Protein AF-A0A8C4WG49-F1 (afdb_monomer_lite)

InterPro domains:
  IPR002119 Histone H2A [PR00620] (7-22)
  IPR002119 Histone H2A [PR00620] (22-35)
  IPR002119 Histone H2A [PR00620] (36-50)
  IPR002119 Histone H2A [PTHR23430] (9-76)
  IPR002119 Histone H2A [SM00414] (2-83)
  IPR007125 Core Histone H2A/H2B/H3 domain [PF00125] (9-53)
  IPR009072 Histone-fold [G3DSA:1.10.20.10] (6-87)
  IPR009072 Histone-fold [SSF47113] (9-76)
  IPR032454 Histone H2A, C-terminal domain [PF16211] (58-76)
  IPR061508 Histone H2A, histone fold [cd00074] (9-64)

Organism: NCBI:txid1825980

Radius of gyration: 21.85 Å; chains: 1; bounding box: 53×25×68 Å

Secondary structure (DSSP, 8-state):
---S-PPPPTTHHHHHHHHHHHHHHHHHHHHHHHHHHTT-SS--HHHHHHHHTT-SSS-----T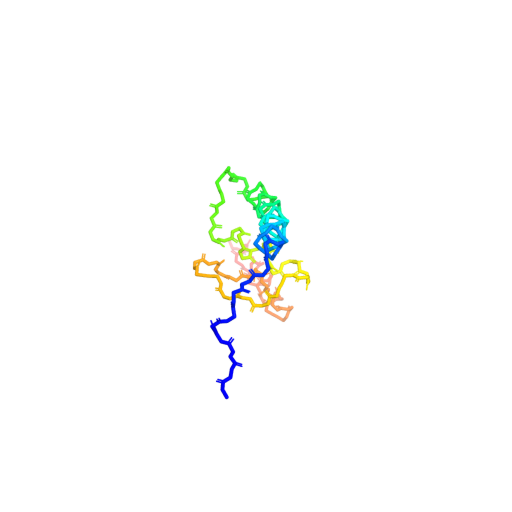T--------HHHHHHHHHHHHHTT--

Foldseek 3Di:
DPDDPDDDDPCVVVVVVVVVVVVVVVLCVQLCVLCVVVVHNDRDLLSSLVSQVVDPVRDDDDGVVNDDDDDDDPVVVVVVVVVVVVVPPD

pLDDT: mean 86.36, std 13.49, range [45.75, 97.94]

Sequence (90 aa):
LAGWTAVPSAGAPVYMAAVLEYLTAEILELTGNAARDNKKSRIIPRHLQLAIHKDEELGKVTIAQGGVLPNIQAVLRLYMKNSQKTGLSL

Structure (mmCIF, N/CA/C/O backbone):
data_AF-A0A8C4WG49-F1
#
_entry.id   AF-A0A8C4WG49-F1
#
loop_
_atom_site.group_PDB
_atom_site.id
_atom_site.type_symbol
_atom_site.label_atom_id
_atom_site.label_alt_id
_atom_site.label_comp_id
_atom_site.label_asym_id
_atom_site.label_entity_id
_atom_site.label_seq_id
_atom_site.pdbx_PDB_ins_code
_atom_site.Cartn_x
_atom_site.Cartn_y
_atom_site.Cartn_z
_atom_site.occupancy
_atom_site.B_iso_or_equiv
_atom_site.auth_seq_id
_atom_site.auth_comp_id
_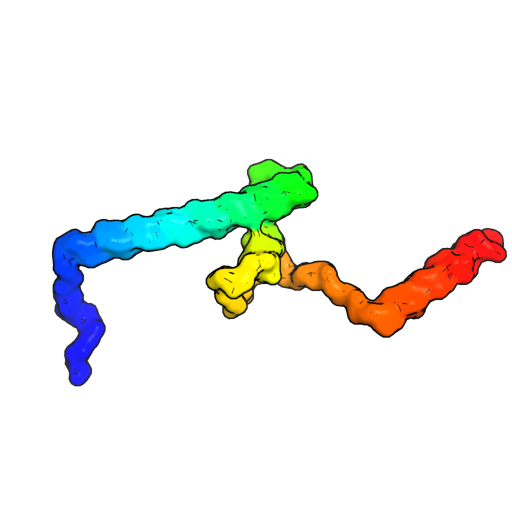atom_site.auth_asym_id
_atom_site.auth_atom_id
_atom_site.pdbx_PDB_model_num
ATOM 1 N N . LEU A 1 1 ? 0.161 -7.589 -36.843 1.00 45.75 1 LEU A N 1
ATOM 2 C CA . LEU A 1 1 ? 0.348 -8.160 -35.490 1.00 45.75 1 LEU A CA 1
ATOM 3 C C . LEU A 1 1 ? 1.844 -8.291 -35.223 1.00 45.75 1 LEU A C 1
ATOM 5 O O . LEU A 1 1 ? 2.421 -9.340 -35.459 1.00 45.75 1 LEU A O 1
ATOM 9 N N . ALA A 1 2 ? 2.482 -7.203 -34.803 1.00 58.00 2 ALA A N 1
ATOM 10 C CA . ALA A 1 2 ? 3.848 -7.197 -34.289 1.00 58.00 2 ALA A CA 1
ATOM 11 C C . ALA A 1 2 ? 3.741 -6.495 -32.937 1.00 58.00 2 ALA A C 1
ATOM 13 O O . ALA A 1 2 ? 3.292 -5.355 -32.907 1.00 58.00 2 ALA A O 1
ATOM 14 N N . GLY A 1 3 ? 3.998 -7.175 -31.821 1.00 65.94 3 GLY A N 1
ATOM 15 C CA . GLY A 1 3 ? 3.729 -6.526 -30.532 1.00 65.94 3 GLY A CA 1
ATOM 16 C C . GLY A 1 3 ? 4.259 -7.184 -29.269 1.00 65.94 3 GLY A C 1
ATOM 17 O O . GLY A 1 3 ? 4.367 -6.494 -28.268 1.00 65.94 3 GLY A O 1
ATOM 18 N N . TRP A 1 4 ? 4.636 -8.464 -29.290 1.00 71.50 4 TRP A N 1
ATOM 19 C CA . TRP A 1 4 ? 5.045 -9.163 -28.059 1.00 71.50 4 TRP A CA 1
ATOM 20 C C . TRP A 1 4 ? 6.421 -9.836 -28.147 1.00 71.50 4 TRP A C 1
ATOM 22 O O . TRP A 1 4 ? 6.940 -10.297 -27.141 1.00 71.50 4 TRP A O 1
ATOM 32 N N . THR A 1 5 ? 7.031 -9.886 -29.335 1.00 76.56 5 THR A N 1
ATOM 33 C CA . THR A 1 5 ? 8.288 -10.614 -29.597 1.00 76.56 5 THR A CA 1
ATOM 34 C C . THR A 1 5 ? 9.516 -9.707 -29.697 1.00 76.56 5 THR A C 1
ATOM 36 O O . THR A 1 5 ? 10.577 -10.160 -30.120 1.00 76.56 5 THR A O 1
ATOM 39 N N . ALA A 1 6 ? 9.391 -8.418 -29.370 1.00 76.94 6 ALA A N 1
ATOM 40 C CA . ALA A 1 6 ? 10.520 -7.497 -29.421 1.00 76.94 6 ALA A CA 1
ATOM 41 C C . ALA A 1 6 ? 11.478 -7.775 -28.256 1.00 76.94 6 ALA A C 1
ATOM 43 O O . ALA A 1 6 ? 11.059 -7.809 -27.100 1.00 76.94 6 ALA A O 1
ATOM 44 N N . VAL A 1 7 ? 12.766 -7.951 -28.559 1.00 81.44 7 VAL A N 1
ATOM 45 C CA . VAL A 1 7 ? 13.806 -8.036 -27.528 1.00 81.44 7 VAL A CA 1
ATOM 46 C C . VAL A 1 7 ? 13.954 -6.643 -26.901 1.00 81.44 7 VAL A C 1
ATOM 48 O O . VAL A 1 7 ? 14.233 -5.689 -27.634 1.00 81.44 7 VAL A O 1
ATOM 51 N N . PRO A 1 8 ? 13.751 -6.485 -25.580 1.00 78.44 8 PRO A N 1
ATOM 52 C CA . PRO A 1 8 ? 13.935 -5.197 -24.933 1.00 78.44 8 PRO A CA 1
ATOM 53 C C . PRO A 1 8 ? 15.401 -4.763 -25.018 1.00 78.44 8 PRO A C 1
ATOM 55 O O . PRO A 1 8 ? 16.313 -5.578 -24.885 1.00 78.44 8 PRO A O 1
ATOM 58 N N . SER A 1 9 ? 15.632 -3.462 -25.205 1.00 85.88 9 SER A N 1
ATOM 59 C CA . SER A 1 9 ? 16.973 -2.878 -25.092 1.00 85.88 9 SER A CA 1
ATOM 60 C C . SER A 1 9 ? 17.562 -3.148 -23.702 1.00 85.88 9 SER A C 1
ATOM 62 O O . SER A 1 9 ? 16.826 -3.179 -22.716 1.00 85.88 9 SER A O 1
ATOM 64 N N . ALA A 1 10 ? 18.887 -3.282 -23.599 1.00 87.62 10 ALA A N 1
ATOM 65 C CA . ALA A 1 10 ? 19.579 -3.576 -22.341 1.00 87.62 10 ALA A CA 1
ATOM 66 C C . ALA A 1 10 ? 19.277 -2.565 -21.212 1.00 87.62 10 ALA A C 1
ATOM 68 O O . ALA A 1 10 ? 19.315 -2.926 -20.039 1.00 87.62 10 ALA A O 1
ATOM 69 N N . GLY A 1 11 ? 18.932 -1.316 -21.552 1.00 90.44 11 GLY A N 1
ATOM 70 C CA . GLY A 1 11 ? 18.542 -0.289 -20.577 1.00 90.44 11 GLY A CA 1
ATOM 71 C C . GLY A 1 11 ? 17.086 -0.371 -20.097 1.00 90.44 11 GLY A C 1
ATOM 72 O O . GLY A 1 11 ? 16.763 0.171 -19.042 1.00 90.44 11 GLY A O 1
ATOM 73 N N . ALA A 1 12 ? 16.207 -1.064 -20.829 1.00 91.38 12 ALA A N 1
ATOM 74 C CA . ALA A 1 12 ? 14.793 -1.192 -20.482 1.00 91.38 12 ALA A CA 1
ATOM 75 C C . ALA A 1 12 ? 14.548 -1.850 -19.106 1.00 91.38 12 ALA A C 1
ATOM 77 O O . ALA A 1 12 ? 13.796 -1.273 -18.321 1.00 91.38 12 ALA A O 1
ATOM 78 N N . PRO A 1 13 ? 15.174 -2.993 -18.743 1.00 92.50 13 PRO A N 1
ATOM 79 C CA . PRO A 1 13 ? 14.951 -3.598 -17.429 1.00 92.50 13 PRO A CA 1
ATOM 80 C C . PRO A 1 13 ? 15.472 -2.732 -16.276 1.00 92.50 13 PRO A C 1
ATOM 82 O O . PRO A 1 13 ? 14.855 -2.715 -15.217 1.00 92.50 13 PRO A O 1
ATOM 85 N N . VAL A 1 14 ? 16.562 -1.982 -16.479 1.00 95.25 14 VAL A N 1
ATOM 86 C CA . VAL A 1 14 ? 17.136 -1.097 -15.451 1.00 95.25 14 VAL A CA 1
ATOM 87 C C . VAL A 1 14 ? 16.203 0.077 -15.166 1.00 95.25 14 VAL A C 1
ATOM 89 O O . VAL A 1 14 ? 15.911 0.365 -14.008 1.00 95.25 14 VAL A O 1
ATOM 92 N N . TYR A 1 15 ? 15.689 0.720 -16.218 1.00 95.62 15 TYR A N 1
ATOM 93 C CA . TYR A 1 15 ? 14.724 1.807 -16.067 1.00 95.62 15 TYR A CA 1
ATOM 94 C C . TYR A 1 15 ? 13.445 1.329 -15.371 1.00 95.62 15 TYR A C 1
ATOM 96 O O . TYR A 1 15 ? 12.993 1.946 -14.410 1.00 95.62 15 TYR A O 1
ATOM 104 N N . MET A 1 16 ? 12.896 0.191 -15.807 1.00 95.44 16 MET A N 1
ATOM 105 C CA . MET A 1 16 ? 11.696 -0.377 -15.191 1.00 95.44 16 MET A CA 1
ATOM 106 C C . MET A 1 16 ? 11.924 -0.755 -13.725 1.00 95.44 16 MET A C 1
ATOM 108 O O . MET A 1 16 ? 11.056 -0.488 -12.901 1.00 95.44 16 MET A O 1
ATOM 112 N N . ALA A 1 17 ? 13.081 -1.329 -13.382 1.00 96.19 17 ALA A N 1
ATOM 113 C CA . ALA A 1 17 ? 13.421 -1.647 -11.998 1.00 96.19 17 ALA A CA 1
ATOM 114 C C . ALA A 1 17 ? 13.457 -0.389 -11.119 1.00 96.19 17 ALA A C 1
ATOM 116 O O . ALA A 1 17 ? 12.836 -0.384 -10.061 1.00 96.19 17 ALA A O 1
ATOM 117 N N . ALA A 1 18 ? 14.093 0.688 -11.588 1.00 97.31 18 ALA A N 1
ATOM 118 C CA . ALA A 1 18 ? 14.164 1.949 -10.851 1.00 97.31 18 ALA A CA 1
ATOM 119 C C . ALA A 1 18 ? 12.775 2.571 -10.620 1.00 97.31 18 ALA A C 1
ATOM 121 O O . ALA A 1 18 ? 12.467 3.025 -9.520 1.00 97.31 18 ALA A O 1
ATOM 122 N N . VAL A 1 19 ? 11.908 2.551 -11.638 1.00 96.81 19 VAL A N 1
ATOM 123 C CA . VAL A 1 19 ? 10.532 3.059 -11.511 1.00 96.81 19 VAL A CA 1
ATOM 124 C C . VAL A 1 19 ? 9.715 2.207 -10.536 1.00 96.81 19 VAL A C 1
ATOM 126 O O . VAL A 1 19 ? 8.999 2.751 -9.696 1.00 96.81 19 VAL A O 1
ATOM 129 N N . LEU A 1 20 ? 9.826 0.878 -10.612 1.00 97.00 20 LEU A N 1
ATOM 130 C CA . LEU A 1 20 ? 9.130 -0.024 -9.691 1.00 97.00 20 LEU A CA 1
ATOM 131 C C . LEU A 1 20 ? 9.624 0.133 -8.249 1.00 97.00 20 LEU A C 1
ATOM 133 O O . LEU A 1 20 ? 8.809 0.091 -7.329 1.00 97.00 20 LEU A O 1
ATOM 137 N N . GLU A 1 21 ? 10.926 0.332 -8.047 1.00 97.94 21 GLU A N 1
ATOM 138 C CA . GLU A 1 21 ? 11.512 0.594 -6.731 1.00 97.94 21 GLU A CA 1
ATOM 139 C C . GLU A 1 21 ? 10.961 1.890 -6.133 1.00 97.94 21 GLU A C 1
ATOM 141 O O . GLU A 1 21 ? 10.460 1.871 -5.009 1.00 97.94 21 GLU A O 1
ATOM 146 N N . TYR A 1 22 ? 10.963 2.977 -6.911 1.00 96.50 22 TYR A N 1
ATOM 147 C CA . TYR A 1 22 ? 10.418 4.265 -6.486 1.00 96.50 22 TYR A CA 1
ATOM 148 C C . TYR A 1 22 ? 8.943 4.159 -6.070 1.00 96.50 22 TYR A C 1
ATOM 150 O O . TYR A 1 22 ? 8.584 4.534 -4.955 1.00 96.50 22 TYR A O 1
ATOM 158 N N . LEU A 1 23 ? 8.099 3.561 -6.918 1.00 94.75 23 LEU A N 1
ATOM 159 C CA . LEU A 1 23 ? 6.673 3.391 -6.615 1.00 94.75 23 LEU A CA 1
ATOM 160 C C . LEU A 1 23 ? 6.441 2.496 -5.391 1.00 94.75 23 LEU A C 1
ATOM 162 O O . LEU A 1 23 ? 5.539 2.747 -4.591 1.00 94.75 23 LEU A O 1
ATOM 166 N N . THR A 1 24 ? 7.247 1.444 -5.231 1.00 96.00 24 THR A N 1
ATOM 167 C CA . THR A 1 24 ? 7.136 0.547 -4.074 1.00 96.00 24 THR A CA 1
ATOM 168 C C . THR A 1 24 ? 7.537 1.266 -2.787 1.00 96.00 24 THR A C 1
ATOM 170 O O . THR A 1 24 ? 6.870 1.083 -1.768 1.00 96.00 24 THR A O 1
ATOM 173 N N . ALA A 1 25 ? 8.584 2.093 -2.823 1.00 96.50 25 ALA A N 1
ATOM 174 C CA . ALA A 1 25 ? 9.035 2.877 -1.678 1.00 96.50 25 ALA A CA 1
ATOM 175 C C . ALA A 1 25 ? 7.971 3.889 -1.223 1.00 96.50 25 ALA A C 1
ATOM 177 O O . ALA A 1 25 ? 7.621 3.890 -0.043 1.00 96.50 25 ALA A O 1
ATOM 178 N N . GLU A 1 26 ? 7.391 4.652 -2.153 1.00 94.44 26 GLU A N 1
ATOM 179 C CA . GLU A 1 26 ? 6.341 5.641 -1.865 1.00 94.44 26 GLU A CA 1
ATOM 180 C C . GLU A 1 26 ? 5.117 4.985 -1.198 1.00 94.44 26 GLU A C 1
ATOM 182 O O . GLU A 1 26 ? 4.658 5.387 -0.125 1.00 94.44 26 GLU A O 1
ATOM 187 N N . ILE A 1 27 ? 4.634 3.874 -1.771 1.00 94.56 27 ILE A N 1
ATOM 188 C CA . ILE A 1 27 ? 3.503 3.128 -1.203 1.00 94.56 27 ILE A CA 1
ATOM 189 C C . ILE A 1 27 ? 3.858 2.576 0.188 1.00 94.56 27 ILE A C 1
ATOM 191 O O . ILE A 1 27 ? 3.021 2.597 1.098 1.00 94.56 27 ILE A O 1
ATOM 195 N N . LEU A 1 28 ? 5.077 2.070 0.394 1.00 96.50 28 LEU A N 1
ATOM 196 C CA . LEU A 1 28 ? 5.508 1.552 1.696 1.00 96.50 28 LEU A CA 1
ATOM 197 C C . LEU A 1 28 ? 5.629 2.650 2.758 1.00 96.50 28 LEU A C 1
ATOM 199 O O . LEU A 1 28 ? 5.268 2.403 3.911 1.00 96.50 28 LEU A O 1
ATOM 203 N N . GLU A 1 29 ? 6.067 3.851 2.393 1.00 95.50 29 GLU A N 1
ATOM 204 C CA . GLU A 1 29 ? 6.147 4.993 3.305 1.00 95.50 29 GLU A CA 1
ATOM 205 C C . GLU A 1 29 ? 4.756 5.405 3.803 1.00 95.50 29 GLU A C 1
ATOM 207 O O . GLU A 1 29 ? 4.485 5.400 5.013 1.00 95.50 29 GLU A O 1
ATOM 212 N N . LEU A 1 30 ? 3.825 5.654 2.879 1.00 95.31 30 LEU A N 1
ATOM 213 C CA . LEU A 1 30 ? 2.458 6.059 3.211 1.00 95.31 30 LEU A CA 1
ATOM 214 C C . LEU A 1 30 ? 1.720 4.979 4.019 1.00 95.31 30 LEU A C 1
ATOM 216 O O . LEU A 1 30 ? 0.998 5.269 4.980 1.00 95.31 30 LEU A O 1
ATOM 220 N N . THR A 1 31 ? 1.917 3.706 3.671 1.00 96.00 31 THR A N 1
ATOM 221 C CA . THR A 1 31 ? 1.283 2.586 4.387 1.00 96.00 31 THR A CA 1
ATOM 222 C C . THR A 1 31 ? 1.923 2.289 5.734 1.00 96.00 31 THR A C 1
ATOM 224 O O . THR A 1 31 ? 1.213 1.891 6.665 1.00 96.00 31 THR A O 1
ATOM 227 N N . GLY A 1 32 ? 3.229 2.517 5.871 1.00 97.06 32 GLY A N 1
ATOM 228 C CA . GLY A 1 32 ? 3.942 2.498 7.143 1.00 97.06 32 GLY A CA 1
ATOM 229 C C . GLY A 1 32 ? 3.412 3.573 8.090 1.00 97.06 32 GLY A C 1
ATOM 230 O O . GLY A 1 32 ? 3.101 3.272 9.247 1.00 97.06 32 GLY A O 1
ATOM 231 N N . ASN A 1 33 ? 3.189 4.786 7.579 1.00 95.88 33 ASN A N 1
ATOM 232 C CA . ASN A 1 33 ? 2.558 5.873 8.329 1.00 95.88 33 ASN A CA 1
ATOM 233 C C . ASN A 1 33 ? 1.135 5.493 8.770 1.00 95.88 33 ASN A C 1
ATOM 235 O O . ASN A 1 33 ? 0.817 5.565 9.957 1.00 95.88 33 ASN A O 1
ATOM 239 N N . ALA A 1 34 ? 0.313 4.943 7.870 1.00 95.25 34 ALA A N 1
ATOM 240 C CA . ALA A 1 34 ? -1.024 4.457 8.222 1.00 95.25 34 ALA A CA 1
ATOM 241 C C . ALA A 1 34 ? -1.010 3.306 9.254 1.00 95.25 34 ALA A C 1
ATOM 243 O O . ALA A 1 34 ? -1.931 3.182 10.068 1.00 95.25 34 ALA A O 1
ATOM 244 N N . ALA A 1 35 ? 0.016 2.449 9.245 1.00 97.12 35 ALA A N 1
ATOM 245 C CA . ALA A 1 35 ? 0.194 1.408 10.257 1.00 97.12 35 ALA A CA 1
ATOM 246 C C . ALA A 1 35 ? 0.523 2.004 11.630 1.00 97.12 35 ALA A C 1
ATOM 248 O O . ALA A 1 35 ? -0.072 1.611 12.641 1.00 97.12 35 ALA A O 1
ATOM 249 N N . ARG A 1 36 ? 1.423 2.991 11.644 1.00 96.56 36 ARG A N 1
ATOM 250 C CA . ARG A 1 36 ? 1.835 3.726 12.839 1.00 96.56 36 ARG A CA 1
ATOM 251 C C . ARG A 1 36 ? 0.676 4.507 13.456 1.00 96.56 36 ARG A C 1
ATOM 253 O O . ARG A 1 36 ? 0.487 4.414 14.669 1.00 96.56 36 ARG A O 1
ATOM 260 N N . ASP A 1 37 ? -0.144 5.170 12.641 1.00 94.62 37 ASP A N 1
ATOM 261 C CA . ASP A 1 37 ? -1.367 5.862 13.077 1.00 94.62 37 ASP A CA 1
ATOM 262 C C . ASP A 1 37 ? -2.339 4.903 13.778 1.00 94.62 37 ASP A C 1
ATOM 264 O O . ASP A 1 37 ? -2.948 5.228 14.799 1.00 94.62 37 ASP A O 1
ATOM 268 N N . ASN A 1 38 ? -2.424 3.668 13.278 1.00 93.56 38 ASN A N 1
ATOM 269 C CA . ASN A 1 38 ? -3.228 2.601 13.871 1.00 93.56 38 ASN A CA 1
ATOM 270 C C . ASN A 1 38 ? -2.528 1.877 15.035 1.00 93.56 38 ASN A C 1
ATOM 272 O O . ASN A 1 38 ? -3.039 0.858 15.510 1.00 93.56 38 ASN A O 1
ATOM 276 N N . LYS A 1 39 ? -1.379 2.382 15.507 1.00 96.25 39 LYS A N 1
ATOM 277 C CA . LYS A 1 39 ? -0.568 1.818 16.599 1.00 96.25 39 LYS A CA 1
ATOM 278 C C . LYS A 1 39 ? -0.137 0.368 16.346 1.00 96.25 39 LYS A C 1
ATOM 280 O O . LYS A 1 39 ? -0.041 -0.429 17.280 1.00 96.25 39 LYS A O 1
ATOM 285 N N . LYS A 1 40 ? 0.109 0.004 15.085 1.00 95.62 40 LYS A N 1
ATOM 286 C CA . LYS A 1 40 ? 0.578 -1.329 14.683 1.00 95.62 40 LYS A CA 1
ATOM 287 C C . LYS A 1 40 ? 1.964 -1.241 14.056 1.00 95.62 40 LYS A C 1
ATOM 289 O O . LYS A 1 40 ? 2.237 -0.352 13.262 1.00 95.62 40 LYS A O 1
ATOM 294 N N . SER A 1 41 ? 2.817 -2.215 14.365 1.00 94.06 41 SER A N 1
ATOM 295 C CA . SER A 1 41 ? 4.157 -2.344 13.772 1.00 94.06 41 SER A CA 1
ATOM 296 C C . SER A 1 41 ? 4.173 -3.106 12.443 1.00 94.06 41 SER A C 1
ATOM 298 O O . SER A 1 41 ? 5.159 -3.057 11.718 1.00 94.06 41 SER A O 1
ATOM 300 N N . ARG A 1 42 ? 3.091 -3.825 12.115 1.00 97.56 42 ARG A N 1
ATOM 301 C CA . ARG A 1 42 ? 2.964 -4.630 10.893 1.00 97.56 42 ARG A CA 1
ATOM 302 C C . ARG A 1 42 ? 1.974 -3.999 9.919 1.00 97.56 42 ARG A C 1
ATOM 304 O O . ARG A 1 42 ? 0.848 -3.669 10.300 1.00 97.56 42 ARG A O 1
ATOM 311 N N . ILE A 1 43 ? 2.372 -3.910 8.651 1.00 96.94 43 ILE A N 1
ATOM 312 C CA . ILE A 1 43 ? 1.499 -3.512 7.543 1.00 96.94 43 ILE A CA 1
ATOM 313 C C . ILE A 1 43 ? 0.494 -4.639 7.260 1.00 96.94 43 ILE A C 1
ATOM 315 O O . ILE A 1 43 ? 0.859 -5.810 7.175 1.00 96.94 43 ILE A O 1
ATOM 319 N N . ILE A 1 44 ? -0.785 -4.279 7.141 1.00 96.69 44 ILE A N 1
ATOM 320 C CA . ILE A 1 44 ? -1.887 -5.176 6.766 1.00 96.69 44 ILE A CA 1
ATOM 321 C C . ILE A 1 44 ? -2.674 -4.546 5.606 1.00 96.69 44 ILE A C 1
ATOM 323 O O . ILE A 1 44 ? -2.566 -3.331 5.408 1.00 96.69 44 ILE A O 1
ATOM 327 N N . PRO A 1 45 ? -3.526 -5.298 4.883 1.00 96.56 45 PRO A N 1
ATOM 328 C CA . PRO A 1 45 ? -4.266 -4.762 3.734 1.00 96.56 45 PRO A CA 1
ATOM 329 C C . PRO A 1 45 ? -5.114 -3.515 4.034 1.00 96.56 45 PRO A C 1
ATOM 331 O O . PRO A 1 45 ? -5.278 -2.649 3.180 1.00 96.56 45 PRO A O 1
ATOM 334 N N . ARG A 1 46 ? -5.583 -3.349 5.279 1.00 95.88 46 ARG A N 1
ATOM 335 C CA . ARG A 1 46 ? -6.253 -2.119 5.725 1.00 95.88 46 ARG A CA 1
ATOM 336 C C . ARG A 1 46 ? -5.364 -0.877 5.615 1.00 95.88 46 ARG A C 1
ATOM 338 O O . ARG A 1 46 ? -5.862 0.180 5.258 1.00 95.88 46 ARG A O 1
ATOM 345 N N . HIS A 1 47 ? -4.077 -0.978 5.936 1.00 96.19 47 HIS A N 1
ATOM 346 C CA . HIS A 1 47 ? -3.158 0.163 5.881 1.00 96.19 47 HIS A CA 1
ATOM 347 C C . HIS A 1 47 ? -2.878 0.571 4.429 1.00 96.19 47 HIS A C 1
ATOM 349 O O . HIS A 1 47 ? -2.896 1.760 4.137 1.00 96.19 47 HIS A O 1
ATOM 355 N N . LEU A 1 48 ? -2.751 -0.413 3.526 1.00 94.88 48 LEU A N 1
ATOM 356 C CA . LEU A 1 48 ? -2.713 -0.211 2.068 1.00 94.88 48 LEU A CA 1
ATOM 357 C C . LEU A 1 48 ? -3.936 0.557 1.574 1.00 94.88 48 LEU A C 1
ATOM 359 O O . LEU A 1 48 ? -3.797 1.602 0.949 1.00 94.88 48 LEU A O 1
ATOM 363 N N . GLN A 1 49 ? -5.135 0.097 1.935 1.00 94.69 49 GLN A N 1
ATOM 364 C CA . GLN A 1 49 ? -6.374 0.772 1.551 1.00 94.69 49 GLN A CA 1
ATOM 365 C C . GLN A 1 49 ? -6.445 2.215 2.072 1.00 94.69 49 GLN A C 1
ATOM 367 O O . GLN A 1 49 ? -6.869 3.109 1.343 1.00 94.69 49 GLN A O 1
ATOM 372 N N . LEU A 1 50 ? -6.059 2.439 3.335 1.00 93.81 50 LEU A N 1
ATOM 373 C CA . LEU A 1 50 ? -6.097 3.760 3.963 1.00 93.81 50 LEU A CA 1
ATOM 374 C C . LEU A 1 50 ? -5.105 4.739 3.332 1.00 93.81 50 LEU A C 1
ATOM 376 O O . LEU A 1 50 ? -5.458 5.902 3.195 1.00 93.81 50 LEU A O 1
ATOM 380 N N . ALA A 1 51 ? -3.900 4.289 2.984 1.00 93.56 51 ALA A N 1
ATOM 381 C CA . ALA A 1 51 ? -2.890 5.126 2.342 1.00 93.56 51 ALA A CA 1
ATOM 382 C C . ALA A 1 51 ? -3.293 5.476 0.904 1.00 93.56 51 ALA A C 1
ATOM 384 O O . ALA A 1 51 ? -3.418 6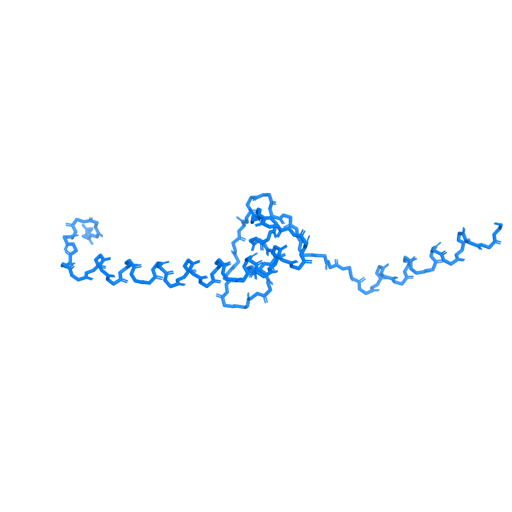.649 0.581 1.00 93.56 51 ALA A O 1
ATOM 385 N N . ILE A 1 52 ? -3.618 4.462 0.091 1.00 92.44 52 ILE A N 1
ATOM 386 C CA . ILE A 1 52 ? -3.968 4.635 -1.328 1.00 92.44 52 ILE A CA 1
ATOM 387 C C . ILE A 1 52 ? -5.175 5.559 -1.504 1.00 92.44 52 ILE A C 1
ATOM 389 O O . ILE A 1 52 ? -5.177 6.391 -2.390 1.00 92.44 52 ILE A O 1
ATOM 393 N N . HIS A 1 53 ? -6.213 5.440 -0.669 1.00 90.12 53 HIS A N 1
ATOM 394 C CA . HIS A 1 53 ? -7.411 6.280 -0.824 1.00 90.12 53 HIS A CA 1
ATOM 395 C C . HIS A 1 53 ? -7.282 7.679 -0.206 1.00 90.12 53 HIS A C 1
ATOM 397 O O . HIS A 1 53 ? -8.202 8.484 -0.351 1.00 90.12 53 HIS A O 1
ATOM 403 N N . LYS A 1 54 ? -6.214 7.944 0.552 1.00 88.75 54 LYS A N 1
ATOM 404 C CA . LYS A 1 54 ? -5.910 9.283 1.072 1.00 88.75 54 LYS A CA 1
ATOM 405 C C . LYS A 1 54 ? -5.017 10.080 0.125 1.00 88.75 54 LYS A C 1
ATOM 407 O O . LYS A 1 54 ? -4.974 11.296 0.265 1.00 88.75 54 LYS A O 1
ATOM 412 N N . ASP A 1 55 ? -4.320 9.400 -0.775 1.00 89.56 55 ASP A N 1
ATOM 413 C CA . ASP A 1 55 ? -3.448 10.002 -1.769 1.00 89.56 55 ASP A CA 1
ATOM 414 C C . ASP A 1 55 ? -4.201 10.158 -3.099 1.00 89.56 55 ASP A C 1
ATOM 416 O O . ASP A 1 55 ? -4.861 9.228 -3.561 1.00 89.56 55 ASP A O 1
ATOM 420 N N . GLU A 1 56 ? -4.141 11.345 -3.697 1.00 86.88 56 GLU A N 1
ATOM 421 C CA . GLU A 1 56 ? -4.799 11.637 -4.974 1.00 86.88 56 GLU A CA 1
ATOM 422 C C . GLU A 1 56 ? -4.011 11.099 -6.177 1.00 86.88 56 GLU A C 1
ATOM 424 O O . GLU A 1 56 ? -4.597 10.860 -7.237 1.00 86.88 56 GLU A O 1
ATOM 429 N N . GLU A 1 57 ? -2.705 10.876 -6.015 1.00 86.81 57 GLU A N 1
ATOM 430 C CA . GLU A 1 57 ? -1.818 10.364 -7.063 1.00 86.81 57 GLU A CA 1
ATOM 431 C C . GLU A 1 57 ? -1.942 8.841 -7.218 1.00 86.81 57 GLU A C 1
ATOM 433 O O . GLU A 1 57 ? -1.715 8.285 -8.300 1.00 86.81 57 GLU A O 1
ATOM 438 N N . LEU A 1 58 ? -2.371 8.148 -6.157 1.00 82.88 58 LEU A N 1
ATOM 439 C CA . LEU A 1 58 ? -2.589 6.707 -6.166 1.00 82.88 58 LEU A CA 1
ATOM 440 C C . LEU A 1 58 ? -4.005 6.381 -6.672 1.00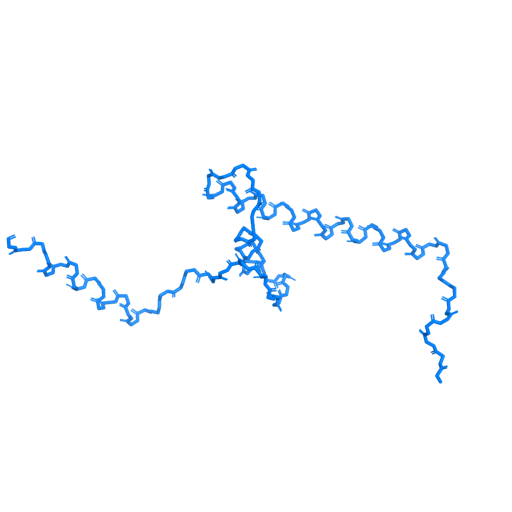 82.88 58 LEU A C 1
ATOM 442 O O . LEU A 1 58 ? -5.028 6.704 -6.073 1.00 82.88 58 LEU A O 1
ATOM 446 N N . GLY A 1 59 ? -4.070 5.721 -7.831 1.00 77.62 59 GLY A N 1
ATOM 447 C CA . GLY A 1 59 ? -5.322 5.447 -8.538 1.00 77.62 59 GLY A CA 1
ATOM 448 C C . GLY A 1 59 ? -6.321 4.533 -7.803 1.00 77.62 59 GLY A C 1
ATOM 449 O O . GLY A 1 59 ? -6.040 3.888 -6.794 1.00 77.62 59 GLY A O 1
ATOM 450 N N . LYS A 1 60 ? -7.528 4.416 -8.372 1.00 81.69 60 LYS A N 1
ATOM 451 C CA . LYS A 1 60 ? -8.620 3.584 -7.834 1.00 81.69 60 LYS A CA 1
ATOM 452 C C . LYS A 1 60 ? -8.390 2.093 -8.100 1.00 81.69 60 LYS A C 1
ATOM 454 O O . LYS A 1 60 ? -8.820 1.563 -9.122 1.00 81.69 60 LYS A O 1
ATOM 459 N N . VAL A 1 61 ? -7.771 1.411 -7.143 1.00 87.62 61 VAL A N 1
ATOM 460 C CA . VAL A 1 61 ? -7.603 -0.052 -7.124 1.00 87.62 61 VAL A CA 1
ATOM 461 C C . VAL A 1 61 ? -8.387 -0.698 -5.982 1.00 87.62 61 VAL A C 1
ATOM 463 O O . VAL A 1 61 ? -8.551 -0.127 -4.904 1.00 87.62 61 VAL A O 1
ATOM 466 N N . THR A 1 62 ? -8.889 -1.914 -6.214 1.00 91.38 62 THR A N 1
ATOM 467 C CA . THR A 1 62 ? -9.559 -2.719 -5.183 1.00 91.38 62 THR A CA 1
ATOM 468 C C . THR A 1 62 ? -8.535 -3.556 -4.424 1.00 91.38 62 THR A C 1
ATOM 470 O O . THR A 1 62 ? -7.961 -4.490 -4.978 1.00 91.38 62 THR A O 1
ATOM 473 N N . ILE A 1 63 ? -8.335 -3.253 -3.139 1.00 93.19 63 ILE A N 1
ATOM 474 C CA . ILE A 1 63 ? -7.446 -4.023 -2.265 1.00 93.19 63 ILE A CA 1
ATOM 475 C C . ILE A 1 63 ? -8.259 -5.068 -1.501 1.00 93.19 63 ILE A C 1
ATOM 477 O O . ILE A 1 63 ? -9.143 -4.744 -0.700 1.00 93.19 63 ILE A O 1
ATOM 481 N N . ALA A 1 64 ? -7.943 -6.344 -1.721 1.00 96.19 64 ALA A N 1
ATOM 482 C CA . ALA A 1 64 ? -8.540 -7.435 -0.962 1.00 96.19 64 ALA A CA 1
ATOM 483 C C . ALA A 1 64 ? -8.291 -7.236 0.544 1.00 96.19 64 ALA A C 1
ATOM 485 O O . ALA A 1 64 ? -7.183 -6.902 0.954 1.00 96.19 64 ALA A O 1
ATOM 486 N N . GLN A 1 65 ? -9.319 -7.439 1.377 1.00 96.12 65 GLN A N 1
ATOM 487 C CA . GLN A 1 65 ? -9.254 -7.242 2.839 1.00 96.12 65 GLN A CA 1
ATOM 488 C C . GLN A 1 65 ? -8.946 -5.792 3.293 1.00 96.12 65 GLN A C 1
ATOM 490 O O . GLN A 1 65 ? -8.611 -5.559 4.455 1.00 96.12 65 GLN A O 1
ATOM 495 N N . GLY A 1 66 ? -9.076 -4.797 2.407 1.00 92.50 66 GLY A N 1
ATOM 496 C CA . GLY A 1 66 ? -8.809 -3.388 2.717 1.00 92.50 66 GLY A CA 1
ATOM 497 C C . GLY A 1 66 ? -9.935 -2.657 3.463 1.00 92.50 66 GLY A C 1
ATOM 498 O O . GLY A 1 66 ? -9.684 -1.703 4.207 1.00 92.50 66 GLY A O 1
ATOM 499 N N . GLY A 1 67 ? -11.186 -3.094 3.301 1.00 93.75 67 GLY A N 1
ATOM 500 C CA . GLY A 1 67 ? -12.368 -2.384 3.807 1.00 93.75 67 GLY A CA 1
ATOM 501 C C . GLY A 1 67 ? -12.577 -1.019 3.131 1.00 93.75 67 GLY A C 1
ATOM 502 O O . GLY A 1 67 ? -12.077 -0.777 2.040 1.00 93.75 67 GLY A O 1
ATOM 503 N N . VAL A 1 68 ? -13.297 -0.100 3.785 1.00 92.00 68 VAL A N 1
ATOM 504 C CA . VAL 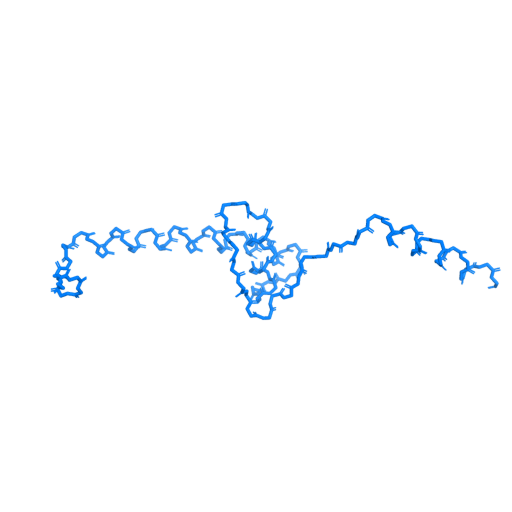A 1 68 ? -13.621 1.239 3.238 1.00 92.00 68 VAL A CA 1
ATOM 505 C C . VAL A 1 68 ? -13.193 2.371 4.167 1.00 92.00 68 VAL A C 1
ATOM 507 O O . VAL A 1 68 ? -13.088 2.156 5.378 1.00 92.00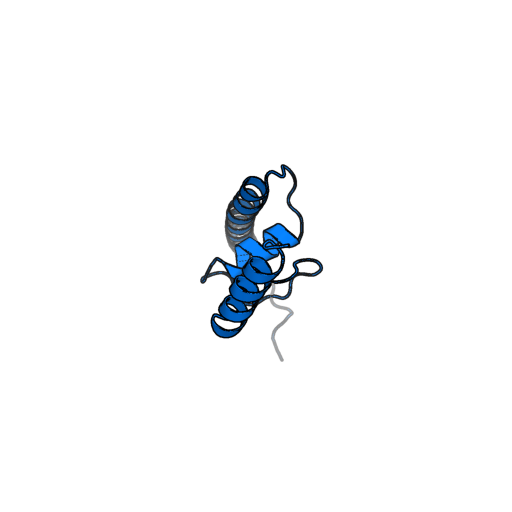 68 VAL A O 1
ATOM 510 N N . LEU A 1 69 ? -12.931 3.569 3.642 1.00 90.38 69 LEU A N 1
ATOM 511 C CA . LEU A 1 69 ? -12.679 4.738 4.489 1.00 90.38 69 LEU A CA 1
ATOM 512 C C . LEU A 1 69 ? -13.921 5.042 5.346 1.00 90.38 69 LEU A C 1
ATOM 514 O O . LEU A 1 69 ? -15.030 5.045 4.808 1.00 90.38 69 LEU A O 1
ATOM 518 N N . PRO A 1 70 ? -13.772 5.293 6.662 1.00 89.38 70 PRO A N 1
ATOM 519 C CA . PRO A 1 70 ? -14.901 5.683 7.495 1.00 89.38 70 PRO A CA 1
ATOM 520 C C . PRO A 1 70 ? -15.473 7.016 7.007 1.00 89.38 70 PRO A C 1
ATOM 522 O O . PRO A 1 70 ? -14.850 8.063 7.163 1.00 89.38 70 PRO A O 1
ATOM 525 N N . ASN A 1 71 ? -16.665 6.977 6.417 1.00 90.38 71 ASN A N 1
ATOM 526 C CA . ASN A 1 71 ? -17.370 8.162 5.955 1.00 90.38 71 ASN A CA 1
ATOM 527 C C . ASN A 1 71 ? -18.852 8.054 6.327 1.00 90.38 71 ASN A C 1
ATOM 529 O O . ASN A 1 71 ? -19.548 7.146 5.878 1.00 90.38 71 ASN A O 1
ATOM 533 N N . ILE A 1 72 ? -19.326 8.979 7.162 1.00 91.88 72 ILE A N 1
ATOM 534 C CA . ILE A 1 72 ? -20.730 9.069 7.572 1.00 91.88 72 ILE A CA 1
ATOM 535 C C . ILE A 1 72 ? -21.298 10.366 7.010 1.00 91.88 72 ILE A C 1
ATOM 537 O O . ILE A 1 72 ? -20.860 11.458 7.400 1.00 91.88 72 ILE A O 1
ATOM 541 N N . GLN A 1 73 ? -22.305 10.219 6.145 1.00 90.75 73 GLN A N 1
ATOM 542 C CA . GLN A 1 73 ? -23.044 11.324 5.539 1.00 90.75 73 GLN A CA 1
ATOM 543 C C . GLN A 1 73 ? -23.613 12.264 6.610 1.00 90.75 73 GLN A C 1
ATOM 545 O O . GLN A 1 73 ? -24.106 11.817 7.650 1.00 90.75 73 GLN A O 1
ATOM 550 N N . ALA A 1 74 ? -23.562 13.574 6.350 1.00 89.00 74 ALA A N 1
ATOM 551 C CA . ALA A 1 74 ? -23.940 14.603 7.323 1.00 89.00 74 ALA A CA 1
ATOM 552 C C . ALA A 1 74 ? -25.366 14.412 7.866 1.00 89.00 74 ALA A C 1
ATOM 554 O O . ALA A 1 74 ? -25.585 14.540 9.071 1.00 89.00 74 ALA A O 1
ATOM 555 N N . VAL A 1 75 ? -26.300 14.010 6.998 1.00 88.75 75 VAL A N 1
ATOM 556 C CA . VAL A 1 75 ? -27.695 13.734 7.366 1.00 88.75 75 VAL A CA 1
ATOM 557 C C . VAL A 1 75 ? -27.809 12.641 8.433 1.00 88.75 75 VAL A C 1
ATOM 559 O O . VAL A 1 75 ? -28.492 12.828 9.434 1.00 88.75 75 VAL A O 1
ATOM 562 N N . LEU A 1 76 ? -27.066 11.538 8.296 1.00 87.31 76 LEU A N 1
ATOM 563 C CA . LEU A 1 76 ? -27.108 10.411 9.237 1.00 87.31 76 LEU A CA 1
ATOM 564 C C . LEU A 1 76 ? -26.434 10.744 10.574 1.00 87.31 76 LEU A C 1
ATOM 566 O O . LEU A 1 76 ? -26.827 10.237 11.626 1.00 87.31 76 LEU A O 1
ATOM 570 N N . ARG A 1 77 ? -25.449 11.646 10.560 1.00 84.19 77 ARG A N 1
ATOM 571 C CA . ARG A 1 77 ? -24.737 12.080 11.769 1.00 84.19 77 ARG A CA 1
ATOM 572 C C . ARG A 1 77 ? -25.656 12.792 12.769 1.00 84.19 77 ARG A C 1
ATOM 574 O O . ARG A 1 77 ? -25.464 12.646 13.977 1.00 84.19 77 ARG A O 1
ATOM 581 N N . LEU A 1 78 ? -26.641 13.548 12.278 1.00 81.75 78 LEU A N 1
ATOM 582 C CA . LEU A 1 78 ? -27.611 14.262 13.115 1.00 81.75 78 LEU A CA 1
ATOM 583 C C . LEU A 1 78 ? -28.530 13.293 13.871 1.00 81.75 78 LEU A C 1
ATOM 585 O O . LEU A 1 78 ? -28.700 13.434 15.082 1.00 81.75 78 LEU A O 1
ATOM 589 N N . TYR A 1 79 ? -29.036 12.261 13.191 1.00 75.56 79 TYR A N 1
ATOM 590 C CA . TYR A 1 79 ? -29.858 11.222 13.819 1.00 75.56 79 TYR A CA 1
ATOM 591 C C . TYR A 1 79 ? -29.103 10.478 14.931 1.00 75.56 79 TYR A C 1
ATOM 593 O O . TYR A 1 79 ? -29.647 10.258 16.014 1.00 75.56 79 TYR A O 1
ATOM 601 N N . MET A 1 80 ? -27.820 10.169 14.715 1.00 70.31 80 MET A N 1
ATOM 602 C CA . MET A 1 80 ? -27.008 9.443 15.697 1.00 70.31 80 MET A CA 1
ATOM 603 C C . MET A 1 80 ? -26.701 10.274 16.958 1.00 70.31 80 MET A C 1
ATOM 605 O O . MET A 1 80 ? -26.717 9.739 18.067 1.00 70.31 80 MET A O 1
ATOM 609 N N . LYS A 1 81 ? -26.471 11.591 16.822 1.00 73.75 81 LYS A N 1
ATOM 610 C CA . LYS A 1 81 ? -26.277 12.489 17.978 1.00 73.75 81 LYS A CA 1
ATOM 611 C C . LYS A 1 81 ? -27.531 12.607 18.845 1.00 73.75 81 LYS A C 1
ATOM 613 O O . LYS A 1 81 ? -27.407 12.702 20.064 1.00 73.75 81 LYS A O 1
ATOM 618 N N . ASN A 1 82 ? -28.713 12.607 18.234 1.00 61.72 82 ASN A N 1
ATOM 619 C CA . ASN A 1 82 ? -29.971 12.734 18.967 1.00 61.72 82 ASN A CA 1
ATOM 620 C C . ASN A 1 82 ? -30.312 11.445 19.729 1.00 61.72 82 ASN A C 1
ATOM 622 O O . ASN A 1 82 ? -30.682 11.522 20.895 1.00 61.72 82 ASN A O 1
ATOM 626 N N . SER A 1 83 ? -30.074 10.273 19.126 1.00 62.62 83 SER A N 1
ATOM 627 C CA . SER A 1 83 ? -30.309 8.971 19.770 1.00 62.62 83 SER A CA 1
ATOM 628 C C . SER A 1 83 ? -29.434 8.724 21.009 1.00 62.62 83 SER A C 1
ATOM 630 O O . SER A 1 83 ? -29.893 8.101 21.963 1.00 62.62 83 SER A O 1
ATOM 632 N N . GLN A 1 84 ? -28.184 9.202 21.017 1.00 59.44 84 GLN A N 1
ATOM 633 C CA . GLN A 1 84 ? -27.271 9.066 22.165 1.00 59.44 84 GLN A CA 1
ATOM 634 C C . GLN A 1 84 ? -27.655 9.985 23.336 1.00 59.44 84 GLN A C 1
ATOM 636 O O . GLN A 1 84 ? -27.430 9.642 24.491 1.00 59.44 84 GLN A O 1
ATOM 641 N N . LYS A 1 85 ? -28.269 11.143 23.055 1.00 56.44 85 LYS A N 1
ATOM 642 C CA . LYS A 1 85 ? -28.744 12.068 24.096 1.00 56.44 85 LYS A CA 1
ATOM 643 C C . LYS A 1 85 ? -30.011 11.575 24.798 1.00 56.44 85 LYS A C 1
ATOM 645 O O . LYS A 1 85 ? -30.190 11.873 25.970 1.00 56.44 85 LYS A O 1
ATOM 650 N N . THR A 1 86 ? -30.867 10.821 24.109 1.00 55.00 86 THR A N 1
ATOM 651 C CA . THR A 1 86 ? -32.108 10.267 24.680 1.00 55.00 86 THR A CA 1
ATOM 652 C C . THR A 1 86 ? -31.900 8.993 25.506 1.00 55.00 86 THR A C 1
ATOM 654 O O . THR A 1 86 ? -32.756 8.657 26.312 1.00 55.00 86 THR A O 1
ATOM 657 N N . GLY A 1 87 ? -30.781 8.281 25.328 1.00 54.12 87 GLY A N 1
ATOM 658 C CA . GLY A 1 87 ? -30.479 7.036 26.055 1.00 54.12 87 GLY A CA 1
ATOM 659 C C . GLY A 1 87 ? -29.772 7.214 27.406 1.00 54.12 87 GLY A C 1
ATOM 660 O O . GLY A 1 87 ? -29.440 6.220 28.037 1.00 54.12 87 GLY A O 1
ATOM 661 N N . LEU A 1 88 ? -29.513 8.455 27.832 1.00 57.41 88 LEU A N 1
ATOM 662 C CA . LEU A 1 88 ? -28.723 8.800 29.028 1.00 57.41 88 LEU A CA 1
ATOM 663 C C . LEU A 1 88 ? -29.504 9.646 30.052 1.00 57.41 88 LEU A C 1
ATOM 665 O O . LEU A 1 88 ? -28.903 10.248 30.937 1.00 57.41 88 LEU A O 1
ATOM 669 N N . SER A 1 89 ? -30.833 9.715 29.930 1.00 51.62 89 SER A N 1
ATOM 670 C CA . SER A 1 89 ? -31.707 10.512 30.804 1.00 51.62 89 SER A CA 1
ATOM 671 C C . SER A 1 89 ? -32.761 9.690 31.562 1.00 51.62 89 SER A C 1
ATOM 673 O O . SER A 1 89 ? -33.841 10.211 31.832 1.00 51.62 89 SER A O 1
ATOM 675 N N . LEU A 1 90 ? -32.470 8.427 31.890 1.00 48.72 90 LEU A N 1
ATOM 676 C CA . LEU A 1 90 ? -33.258 7.601 32.816 1.00 48.72 90 LEU A CA 1
ATOM 677 C C . LEU A 1 90 ? -32.337 6.945 33.843 1.00 48.72 90 LEU A C 1
ATOM 679 O O . LEU A 1 90 ? -31.290 6.411 33.410 1.00 48.72 90 LEU A O 1
#